Protein AF-A0A7W6ZXU0-F1 (afdb_monomer_lite)

Foldseek 3Di:
DAEAEDEPVPPDDPVVVVVCVVCVVVVDDYHYDYPVCCVVPVVVVVVVVVVVVVPPDD

InterPro domains:
  IPR007569 Domain of unknown function DUF559 [PF04480] (1-53)
  IPR011335 Restriction endonuclease type II-like [SSF52980] (2-53)
  IPR047216 Putative endonuclease DUF559, bacteria [PTHR38590] (1-55)

Sequence (58 aa):
MIVEVHGAQHAESATDRIRDEYFIDQGFRIFRVWNHEVVTNLDGVCLTILPELKNTGE

pLDDT: mean 83.64, std 12.73, range [43.41, 96.0]

Organism: NCBI:txid29450

Structure (mmCIF, N/CA/C/O backbone):
data_AF-A0A7W6ZXU0-F1
#
_entry.id   AF-A0A7W6ZXU0-F1
#
loop_
_atom_site.group_PDB
_atom_site.id
_atom_site.type_symbol
_atom_site.label_atom_id
_atom_site.label_alt_id
_atom_site.label_comp_id
_atom_site.label_asym_id
_atom_site.label_entity_id
_atom_site.label_seq_id
_atom_site.pdbx_PDB_ins_code
_atom_site.Cartn_x
_atom_site.Cartn_y
_atom_site.Cartn_z
_atom_site.occupancy
_atom_site.B_iso_or_equiv
_atom_site.auth_seq_id
_atom_site.auth_comp_id
_atom_site.auth_asym_id
_atom_site.auth_atom_id
_atom_site.pdbx_PDB_model_num
ATOM 1 N N . MET A 1 1 ? -4.205 -3.558 8.436 1.00 87.06 1 MET A N 1
ATOM 2 C CA . MET A 1 1 ? -4.179 -3.065 7.042 1.00 87.06 1 MET A CA 1
ATOM 3 C C . MET A 1 1 ? -3.487 -4.108 6.185 1.00 87.06 1 MET A C 1
ATOM 5 O O . MET A 1 1 ? -2.540 -4.714 6.668 1.00 87.06 1 MET A O 1
ATOM 9 N N . ILE A 1 2 ? -3.970 -4.329 4.968 1.00 91.44 2 ILE A N 1
ATOM 10 C CA . ILE A 1 2 ? -3.396 -5.231 3.966 1.00 91.44 2 ILE A CA 1
ATOM 11 C C . ILE A 1 2 ? -2.844 -4.359 2.837 1.00 91.44 2 ILE A C 1
ATOM 13 O O . ILE A 1 2 ? -3.526 -3.433 2.407 1.00 91.44 2 ILE A O 1
ATOM 17 N N . VAL A 1 3 ? -1.623 -4.637 2.377 1.00 90.81 3 VAL A N 1
ATOM 18 C CA . VAL A 1 3 ? -1.016 -3.955 1.226 1.00 90.81 3 VAL A CA 1
ATOM 19 C C . VAL A 1 3 ? -0.910 -4.948 0.075 1.00 90.81 3 VAL A C 1
ATOM 21 O O . VAL A 1 3 ? -0.268 -5.986 0.219 1.00 90.81 3 VAL A O 1
ATOM 24 N N . GLU A 1 4 ? -1.536 -4.638 -1.056 1.00 91.00 4 GLU A N 1
ATOM 25 C CA . GLU A 1 4 ? -1.501 -5.468 -2.261 1.00 91.00 4 GLU A CA 1
ATOM 26 C C . GLU A 1 4 ? -0.671 -4.803 -3.353 1.00 91.00 4 GLU A C 1
ATOM 28 O O . GLU A 1 4 ? -0.927 -3.658 -3.722 1.00 91.00 4 GLU A O 1
ATOM 33 N N . VAL A 1 5 ? 0.286 -5.540 -3.914 1.00 89.38 5 VAL A N 1
ATOM 34 C CA . VAL A 1 5 ? 1.064 -5.082 -5.068 1.00 89.38 5 VAL A CA 1
ATOM 35 C C . VAL A 1 5 ? 0.414 -5.611 -6.343 1.00 89.38 5 VAL A C 1
ATOM 37 O O . VAL A 1 5 ? 0.429 -6.812 -6.603 1.00 89.38 5 VAL A O 1
ATOM 40 N N . HIS A 1 6 ? -0.163 -4.712 -7.137 1.00 82.56 6 HIS A N 1
ATOM 41 C CA . HIS A 1 6 ? -0.857 -5.032 -8.382 1.00 82.56 6 HIS A CA 1
ATOM 42 C C . HIS A 1 6 ? 0.038 -4.783 -9.597 1.00 82.56 6 HIS A C 1
ATOM 44 O O . HIS A 1 6 ? 0.641 -3.720 -9.758 1.00 82.56 6 HIS A O 1
ATOM 50 N N . GLY A 1 7 ? 0.130 -5.781 -10.474 1.00 75.38 7 GLY A N 1
ATOM 51 C CA . GLY A 1 7 ? 0.733 -5.648 -11.800 1.00 75.38 7 GLY A CA 1
ATOM 52 C C . GLY A 1 7 ? -0.328 -5.346 -12.860 1.00 75.38 7 GLY A C 1
ATOM 53 O O . GLY A 1 7 ? -1.487 -5.710 -12.696 1.00 75.38 7 GLY A O 1
ATOM 54 N N . ALA A 1 8 ? 0.070 -4.754 -13.990 1.00 63.44 8 ALA A N 1
ATOM 55 C CA . ALA A 1 8 ? -0.832 -4.397 -15.097 1.00 63.44 8 ALA A CA 1
ATOM 56 C C . ALA A 1 8 ? -1.623 -5.580 -15.708 1.00 63.44 8 ALA A C 1
ATOM 58 O O . ALA A 1 8 ? -2.558 -5.363 -16.470 1.00 63.44 8 ALA A O 1
ATOM 59 N N . GLN A 1 9 ? -1.264 -6.825 -15.376 1.00 63.72 9 GLN A N 1
ATOM 60 C CA . GLN A 1 9 ? -1.960 -8.047 -15.802 1.00 63.72 9 GLN A CA 1
ATOM 61 C C . GLN A 1 9 ? -3.061 -8.516 -14.828 1.00 63.72 9 GLN A C 1
ATOM 63 O O . GLN A 1 9 ? -3.780 -9.453 -15.157 1.00 63.72 9 GLN A O 1
ATOM 68 N N . HIS A 1 10 ? -3.212 -7.878 -13.661 1.00 60.94 10 HIS A N 1
ATOM 69 C CA . HIS A 1 10 ? -4.182 -8.238 -12.612 1.00 60.94 10 HIS A CA 1
ATOM 70 C C . HIS A 1 10 ? -5.353 -7.248 -12.491 1.00 60.94 10 HIS A C 1
ATOM 72 O O . HIS A 1 10 ? -5.962 -7.110 -11.434 1.00 60.94 10 HIS A O 1
ATOM 78 N N . ALA A 1 11 ? -5.697 -6.563 -13.581 1.00 53.44 11 ALA A N 1
ATOM 79 C CA . ALA A 1 11 ? -6.903 -5.752 -13.618 1.00 53.44 11 ALA A CA 1
ATOM 80 C C . ALA A 1 11 ? -8.140 -6.670 -13.708 1.00 53.44 11 ALA A C 1
ATOM 82 O O . ALA A 1 11 ? -8.462 -7.184 -14.774 1.00 53.44 11 ALA A O 1
ATOM 83 N N . GLU A 1 12 ? -8.819 -6.848 -12.571 1.00 59.28 12 GLU A N 1
ATOM 84 C CA . GLU A 1 12 ? -10.238 -7.228 -12.467 1.0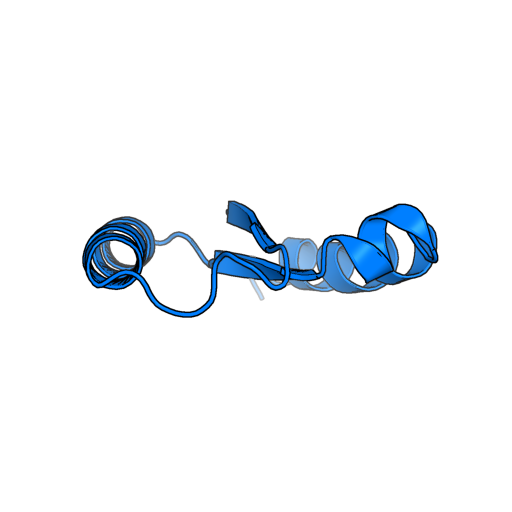0 59.28 12 GLU A CA 1
ATOM 85 C C . GLU A 1 12 ? -10.585 -8.725 -12.610 1.00 59.28 12 GLU A C 1
ATOM 87 O O . GLU A 1 12 ? -11.351 -9.136 -13.482 1.00 59.28 12 GLU A O 1
ATOM 92 N N . SER A 1 13 ? -10.113 -9.560 -11.675 1.00 65.06 13 SER A N 1
ATOM 93 C CA . SER A 1 13 ? -10.747 -10.866 -11.442 1.00 65.06 13 SER A CA 1
ATOM 94 C C . SER A 1 13 ? -11.933 -10.726 -10.481 1.00 65.06 13 SER A C 1
ATOM 96 O O . SER A 1 13 ? -11.811 -10.124 -9.417 1.00 65.06 13 SER A O 1
ATOM 98 N N . ALA A 1 14 ? -13.078 -11.349 -10.785 1.00 63.16 14 ALA A N 1
ATOM 99 C CA . ALA A 1 14 ? -14.235 -11.401 -9.877 1.00 63.16 14 ALA A CA 1
ATOM 100 C C . ALA A 1 14 ? -13.893 -12.005 -8.496 1.00 63.16 14 ALA A C 1
ATOM 102 O O . ALA A 1 14 ? -14.555 -11.712 -7.499 1.00 63.16 14 ALA A O 1
ATOM 103 N N . THR A 1 15 ? -12.834 -12.817 -8.424 1.00 68.44 15 THR A N 1
ATOM 104 C CA . THR A 1 1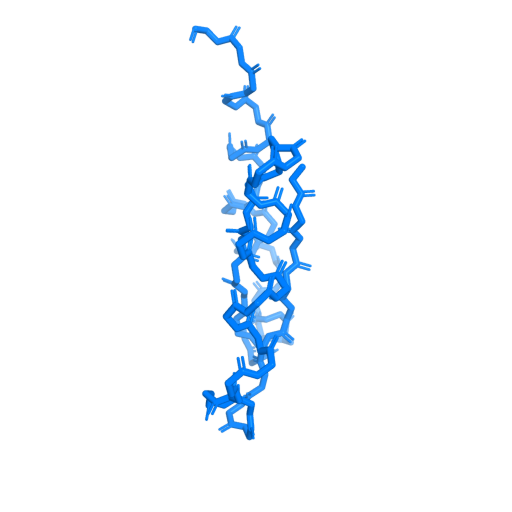5 ? -12.296 -13.377 -7.179 1.00 68.44 15 THR A CA 1
ATOM 105 C C . THR A 1 15 ? -11.706 -12.306 -6.258 1.00 68.44 15 THR A C 1
ATOM 107 O O . THR A 1 15 ? -11.787 -12.455 -5.039 1.00 68.44 15 THR A O 1
ATOM 110 N N . ASP A 1 16 ? -11.170 -11.210 -6.805 1.00 74.12 16 ASP A N 1
ATOM 111 C CA . ASP A 1 16 ? -10.613 -10.119 -5.998 1.00 74.12 16 ASP A CA 1
ATOM 112 C C . ASP A 1 16 ? -11.701 -9.404 -5.202 1.00 74.12 16 ASP A C 1
ATOM 114 O O . ASP A 1 16 ? -11.496 -9.084 -4.038 1.00 74.12 16 ASP A O 1
ATOM 118 N N . ARG A 1 17 ? -12.905 -9.264 -5.768 1.00 78.44 17 ARG A N 1
ATOM 119 C CA . ARG A 1 17 ? -14.018 -8.584 -5.093 1.00 78.44 17 ARG A CA 1
ATOM 120 C C . ARG A 1 17 ? -14.510 -9.336 -3.854 1.00 78.44 17 ARG A C 1
ATOM 122 O O . ARG A 1 17 ? -14.742 -8.719 -2.824 1.00 78.44 17 ARG A O 1
ATOM 129 N N . ILE A 1 18 ? -14.633 -10.663 -3.939 1.00 86.56 18 ILE A N 1
ATOM 130 C CA . ILE A 1 18 ? -15.070 -11.507 -2.808 1.00 86.56 18 ILE A CA 1
ATOM 131 C C . ILE A 1 18 ? -14.032 -11.472 -1.682 1.00 86.56 18 ILE A C 1
ATOM 133 O O . ILE A 1 18 ? -14.369 -11.404 -0.501 1.00 86.56 18 ILE A O 1
ATOM 137 N N . ARG A 1 19 ? -12.752 -11.519 -2.056 1.00 86.12 19 ARG A N 1
ATOM 138 C CA . ARG A 1 19 ? -11.637 -11.454 -1.115 1.00 86.12 19 ARG A CA 1
ATOM 139 C C . ARG A 1 19 ? -11.558 -10.087 -0.432 1.00 86.12 19 ARG A C 1
ATOM 141 O O . ARG A 1 19 ? -11.349 -10.033 0.778 1.00 86.12 19 ARG A O 1
ATOM 148 N N . ASP A 1 20 ? -11.781 -9.015 -1.186 1.00 88.06 20 ASP A N 1
ATOM 149 C CA . ASP A 1 20 ? -11.840 -7.656 -0.655 1.00 88.06 20 ASP A CA 1
ATOM 150 C C . ASP A 1 20 ? -12.965 -7.496 0.363 1.00 88.06 20 ASP A C 1
ATOM 152 O O . ASP A 1 20 ? -12.720 -7.026 1.472 1.00 88.06 20 ASP A O 1
ATOM 156 N N . GLU A 1 21 ? -14.178 -7.926 0.005 1.00 89.94 21 GLU A N 1
ATOM 157 C CA . GLU A 1 21 ? -15.350 -7.876 0.884 1.00 89.94 21 GLU A CA 1
ATOM 158 C C . GLU A 1 21 ? -15.093 -8.638 2.188 1.00 89.94 21 GLU A C 1
ATOM 160 O O . GLU A 1 21 ? -15.317 -8.095 3.266 1.00 89.94 21 GLU A O 1
ATOM 165 N N . TYR A 1 22 ? -14.515 -9.841 2.110 1.00 92.75 22 TYR A N 1
ATOM 166 C CA . TYR A 1 22 ? -14.154 -10.610 3.300 1.00 92.75 22 TYR A CA 1
ATOM 167 C C . TYR A 1 22 ? -13.180 -9.858 4.217 1.00 92.75 22 TYR A C 1
ATOM 169 O O . TYR A 1 22 ? -13.372 -9.816 5.431 1.00 92.75 22 TYR A O 1
ATOM 177 N N . PHE A 1 23 ? -12.127 -9.251 3.668 1.00 91.69 23 PHE A N 1
ATOM 178 C CA . PHE A 1 23 ? -11.154 -8.529 4.487 1.00 91.69 23 PHE A CA 1
ATOM 179 C C . PHE A 1 23 ? -11.723 -7.238 5.078 1.00 91.69 23 PHE A C 1
ATOM 181 O O . PHE A 1 23 ? -11.428 -6.925 6.234 1.00 91.69 23 PHE A O 1
ATOM 188 N N . ILE A 1 24 ? -12.563 -6.527 4.327 1.00 90.25 24 ILE A N 1
ATOM 189 C CA . ILE A 1 24 ? -13.264 -5.336 4.813 1.00 90.25 24 ILE A CA 1
ATOM 190 C C . ILE A 1 24 ? -14.200 -5.707 5.970 1.00 90.25 24 ILE A C 1
ATOM 192 O O . ILE A 1 24 ? -14.155 -5.046 7.008 1.00 90.25 24 ILE A O 1
ATOM 196 N N . ASP A 1 25 ? -14.961 -6.799 5.852 1.00 93.81 25 ASP A N 1
ATOM 197 C CA . ASP A 1 25 ? -15.854 -7.293 6.912 1.00 93.81 25 ASP A CA 1
ATOM 198 C C . ASP A 1 25 ? -15.098 -7.695 8.187 1.00 93.81 25 ASP A C 1
ATOM 200 O O . ASP A 1 25 ? -15.620 -7.586 9.296 1.00 93.81 25 ASP A O 1
ATOM 204 N N . GLN A 1 26 ? -13.842 -8.127 8.058 1.00 92.31 26 GLN A N 1
ATOM 205 C CA . GLN A 1 26 ? -12.955 -8.404 9.193 1.00 92.31 26 GLN A CA 1
ATOM 206 C C . GLN A 1 26 ? -12.288 -7.136 9.772 1.00 92.31 26 GLN A C 1
ATOM 208 O O . GLN A 1 26 ? -11.455 -7.231 10.674 1.00 92.31 26 GLN A O 1
ATOM 213 N N . GLY A 1 27 ? -12.631 -5.945 9.271 1.00 90.69 27 GLY A N 1
ATOM 214 C CA . GLY A 1 27 ? -12.095 -4.662 9.731 1.00 90.69 27 GLY A CA 1
ATOM 215 C C . GLY A 1 27 ? -10.729 -4.302 9.140 1.00 90.69 27 GLY A C 1
ATOM 216 O O . GLY A 1 27 ? -10.070 -3.369 9.611 1.00 90.69 27 GLY A O 1
ATOM 217 N N . PHE A 1 28 ? -10.268 -5.016 8.109 1.00 90.81 28 PHE A N 1
ATOM 218 C CA . PHE A 1 28 ? -9.039 -4.654 7.414 1.00 90.81 28 PHE A CA 1
ATOM 219 C C . PHE A 1 28 ? -9.301 -3.577 6.363 1.00 90.81 28 PHE A C 1
ATOM 221 O O . PHE A 1 28 ? -10.194 -3.669 5.531 1.00 90.81 28 PHE A O 1
ATOM 228 N N . ARG A 1 29 ? -8.424 -2.575 6.346 1.00 89.06 29 ARG A N 1
ATOM 229 C CA . ARG A 1 29 ? -8.268 -1.653 5.217 1.00 89.06 29 ARG A CA 1
ATOM 230 C C . ARG A 1 29 ? -7.323 -2.268 4.188 1.00 89.06 29 ARG A C 1
ATOM 232 O O . ARG A 1 29 ? -6.284 -2.801 4.590 1.00 89.06 29 ARG A O 1
ATOM 239 N N . ILE A 1 30 ? -7.662 -2.174 2.906 1.00 88.06 30 ILE A N 1
ATOM 240 C CA . ILE A 1 30 ? -6.851 -2.672 1.786 1.00 88.06 30 ILE A CA 1
ATOM 241 C C . ILE A 1 30 ? -6.232 -1.473 1.067 1.00 88.06 30 ILE A C 1
ATOM 243 O O . ILE A 1 30 ? -6.944 -0.558 0.663 1.00 88.06 30 ILE A O 1
ATOM 247 N N . PHE A 1 31 ? -4.911 -1.483 0.906 1.00 89.44 31 PHE A N 1
ATOM 248 C CA . PHE A 1 31 ? -4.149 -0.454 0.207 1.00 89.44 31 PHE A CA 1
ATOM 249 C C . PHE A 1 31 ? -3.446 -1.074 -1.002 1.00 89.44 31 PHE A C 1
ATOM 251 O O . PHE A 1 31 ? -2.700 -2.042 -0.855 1.00 89.44 31 PHE A O 1
ATOM 258 N N . ARG A 1 32 ? -3.690 -0.543 -2.202 1.00 89.00 32 ARG A N 1
ATOM 259 C CA . ARG A 1 32 ? -3.153 -1.096 -3.453 1.00 89.00 32 ARG A CA 1
ATOM 260 C C . ARG A 1 32 ? -2.012 -0.246 -3.977 1.00 89.00 32 ARG A C 1
ATOM 262 O O . ARG A 1 32 ? -2.144 0.968 -4.070 1.00 89.00 32 ARG A O 1
ATOM 269 N N . VAL A 1 33 ? -0.922 -0.904 -4.355 1.00 90.69 33 VAL A N 1
ATOM 270 C CA . VAL A 1 33 ? 0.273 -0.272 -4.914 1.00 90.69 33 VAL A CA 1
ATOM 271 C C . VAL A 1 33 ? 0.576 -0.873 -6.271 1.00 90.69 33 VAL A C 1
ATOM 273 O O . VAL A 1 33 ? 0.528 -2.090 -6.443 1.00 90.69 33 VAL A O 1
ATOM 276 N N . TRP A 1 34 ? 0.940 -0.040 -7.238 1.00 89.75 34 TRP A N 1
ATOM 277 C CA . TRP A 1 34 ? 1.409 -0.529 -8.525 1.00 89.75 34 TRP A CA 1
ATOM 278 C C . TRP A 1 34 ? 2.797 -1.149 -8.402 1.00 89.75 34 TRP A C 1
ATOM 280 O O . TRP A 1 34 ? 3.727 -0.528 -7.891 1.00 89.75 34 TRP A O 1
ATOM 290 N N . ASN A 1 35 ? 2.980 -2.347 -8.957 1.00 91.50 35 ASN A N 1
ATOM 291 C CA . ASN A 1 35 ? 4.277 -3.02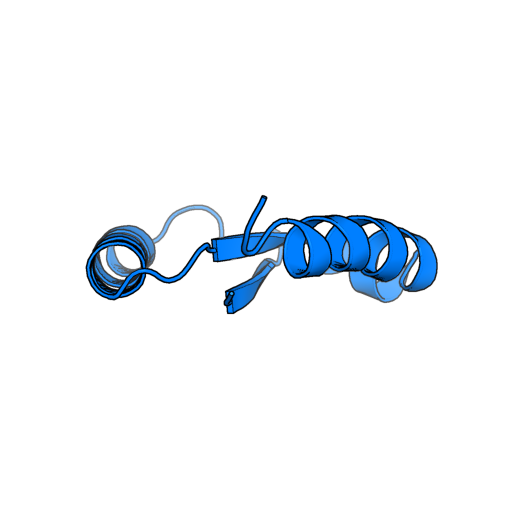8 -8.972 1.00 91.50 35 ASN A CA 1
ATOM 292 C C . ASN A 1 35 ? 5.383 -2.155 -9.584 1.00 91.50 35 ASN A C 1
ATOM 294 O O . ASN A 1 35 ? 6.507 -2.130 -9.094 1.00 91.50 35 ASN A O 1
ATOM 298 N N . HIS A 1 36 ? 5.051 -1.396 -10.632 1.00 91.19 36 HIS A N 1
ATOM 299 C CA . HIS A 1 36 ? 5.977 -0.441 -11.234 1.00 91.19 36 HIS A CA 1
ATOM 300 C C . HIS A 1 36 ? 6.468 0.607 -10.223 1.00 91.19 36 HIS A C 1
ATOM 302 O O . HIS A 1 36 ? 7.659 0.903 -10.192 1.00 91.19 36 HIS A O 1
ATOM 308 N N . GLU A 1 37 ? 5.586 1.148 -9.381 1.00 90.88 37 GLU A N 1
ATOM 309 C CA . GLU A 1 37 ? 5.952 2.146 -8.369 1.00 90.88 37 GLU A CA 1
ATOM 310 C C . GLU A 1 37 ? 6.788 1.538 -7.245 1.00 90.88 37 GLU A C 1
ATOM 312 O O . GLU A 1 37 ? 7.736 2.168 -6.795 1.00 90.88 37 GLU A O 1
ATOM 317 N N . VAL A 1 38 ? 6.520 0.291 -6.849 1.00 92.50 38 VAL A N 1
ATOM 318 C CA . VAL A 1 38 ? 7.371 -0.426 -5.881 1.00 92.50 38 VAL A CA 1
ATOM 319 C C . VAL A 1 38 ? 8.801 -0.566 -6.407 1.00 92.50 38 VAL A C 1
ATOM 321 O O . VAL A 1 38 ? 9.756 -0.358 -5.664 1.00 92.50 38 VAL A O 1
ATOM 324 N N . VAL A 1 39 ? 8.955 -0.898 -7.692 1.00 93.75 39 VAL A N 1
ATOM 325 C CA . VAL A 1 39 ? 10.271 -1.093 -8.320 1.00 93.75 39 VAL A CA 1
ATOM 326 C C . VAL A 1 39 ? 10.996 0.233 -8.566 1.00 93.75 39 VAL A C 1
ATOM 328 O O . VAL A 1 39 ? 12.217 0.287 -8.444 1.00 93.75 39 VAL A O 1
ATOM 331 N N . THR A 1 40 ? 10.274 1.296 -8.925 1.00 95.88 40 THR A N 1
ATOM 332 C CA . THR A 1 40 ? 10.880 2.569 -9.357 1.00 95.88 40 THR A CA 1
ATOM 333 C C . THR A 1 40 ? 10.941 3.640 -8.272 1.00 95.88 40 THR A C 1
ATOM 335 O O . THR A 1 40 ? 11.762 4.549 -8.370 1.00 95.88 40 THR A O 1
ATOM 338 N N . ASN A 1 41 ? 10.101 3.552 -7.240 1.00 95.44 41 ASN A N 1
ATOM 339 C CA . ASN A 1 41 ? 9.959 4.569 -6.201 1.00 95.44 41 ASN A CA 1
ATOM 340 C C . ASN A 1 41 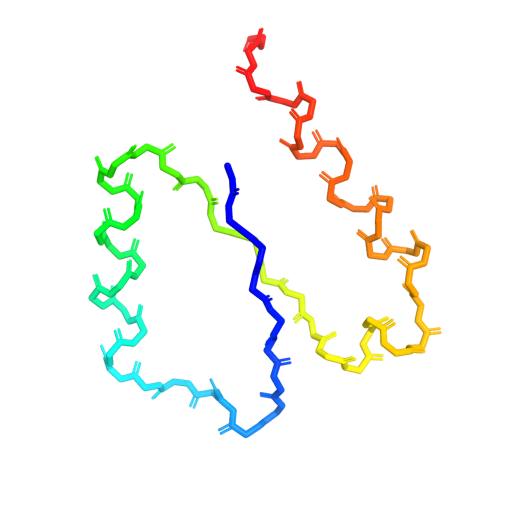? 9.484 3.962 -4.867 1.00 95.44 41 ASN A C 1
ATOM 342 O O . ASN A 1 41 ? 8.435 4.324 -4.324 1.00 95.44 41 ASN A O 1
ATOM 346 N N . LEU A 1 42 ? 10.272 3.031 -4.325 1.00 94.44 42 LEU A N 1
ATOM 347 C CA . LEU A 1 42 ? 9.939 2.347 -3.075 1.00 94.44 42 LEU A CA 1
ATOM 348 C C . LEU A 1 42 ? 9.740 3.321 -1.902 1.00 94.44 42 LEU A C 1
ATOM 350 O O . LEU A 1 42 ? 8.807 3.158 -1.117 1.00 94.44 42 LEU A O 1
ATOM 354 N N . ASP A 1 43 ? 10.579 4.352 -1.800 1.00 96.00 43 ASP A N 1
ATOM 355 C CA . ASP A 1 43 ? 10.482 5.343 -0.726 1.00 96.00 43 ASP A CA 1
ATOM 356 C C . ASP A 1 43 ? 9.157 6.114 -0.789 1.00 96.00 43 ASP A C 1
ATOM 358 O O . ASP A 1 43 ? 8.497 6.287 0.236 1.00 96.00 43 ASP A O 1
ATOM 362 N N . GLY A 1 44 ? 8.711 6.511 -1.986 1.00 94.75 44 GLY A N 1
ATOM 363 C CA . GLY A 1 44 ? 7.411 7.159 -2.179 1.00 94.75 44 GLY A CA 1
ATOM 364 C C . GLY A 1 44 ? 6.232 6.264 -1.785 1.00 94.75 44 GLY A C 1
ATOM 365 O O . GLY A 1 44 ? 5.289 6.721 -1.134 1.00 94.75 44 GLY A O 1
ATOM 366 N N . VAL A 1 45 ? 6.312 4.970 -2.104 1.00 94.12 45 VAL A N 1
ATOM 367 C CA . VAL A 1 45 ? 5.322 3.973 -1.670 1.00 94.12 45 VAL A CA 1
ATOM 368 C C . VAL A 1 45 ? 5.282 3.883 -0.141 1.00 94.12 45 VAL A C 1
ATOM 370 O O . VAL A 1 45 ? 4.212 4.001 0.460 1.00 94.12 45 VAL A O 1
ATOM 373 N N . CYS A 1 46 ? 6.439 3.744 0.511 1.00 93.38 46 CYS A N 1
ATOM 374 C CA . CYS A 1 46 ? 6.539 3.691 1.971 1.00 93.38 46 CYS A CA 1
ATOM 375 C C . CYS A 1 46 ? 5.986 4.960 2.634 1.00 93.38 46 CYS A C 1
ATOM 377 O O . CYS A 1 46 ? 5.236 4.871 3.608 1.00 93.38 46 CYS A O 1
ATOM 379 N N . LEU A 1 47 ? 6.298 6.137 2.087 1.00 94.00 47 LEU A N 1
ATOM 380 C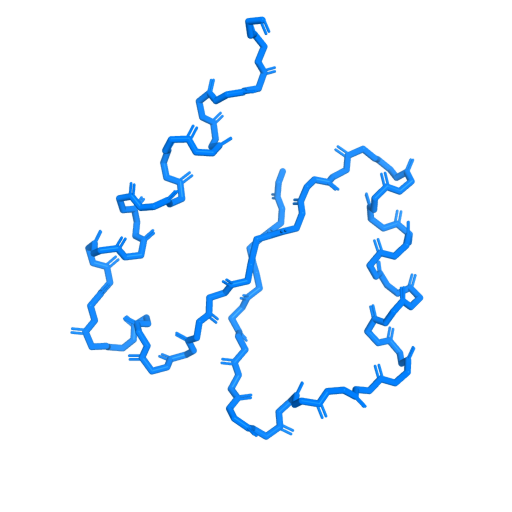 CA . LEU A 1 47 ? 5.800 7.421 2.585 1.00 94.00 47 LEU A CA 1
ATOM 381 C C . LEU A 1 47 ? 4.283 7.573 2.459 1.00 94.00 47 LEU A C 1
ATOM 383 O O . LEU A 1 47 ? 3.701 8.329 3.230 1.00 94.00 47 LEU A O 1
ATOM 387 N N . THR A 1 48 ? 3.646 6.848 1.542 1.00 90.81 48 THR A N 1
ATOM 388 C CA . THR A 1 48 ? 2.185 6.848 1.390 1.00 90.81 48 THR A CA 1
ATOM 389 C C . THR A 1 48 ? 1.518 5.840 2.331 1.00 90.81 48 THR A C 1
ATOM 391 O O . THR A 1 48 ? 0.467 6.116 2.899 1.00 90.81 48 THR A O 1
ATOM 394 N N . ILE A 1 49 ? 2.157 4.690 2.573 1.00 91.25 49 ILE A N 1
ATOM 395 C CA . ILE A 1 49 ? 1.659 3.644 3.484 1.00 91.25 49 ILE A CA 1
ATOM 396 C C . ILE A 1 49 ? 1.767 4.069 4.959 1.00 91.25 49 ILE A C 1
ATOM 398 O O . ILE A 1 49 ? 0.892 3.760 5.771 1.00 91.25 49 ILE A O 1
ATOM 402 N N . LEU A 1 50 ? 2.847 4.758 5.336 1.00 90.75 50 LEU A N 1
ATOM 403 C CA . LEU A 1 50 ? 3.127 5.110 6.733 1.00 90.75 50 LEU A CA 1
ATOM 404 C C . LEU A 1 50 ? 2.044 5.998 7.387 1.00 90.75 50 LEU A C 1
ATOM 406 O O . LEU A 1 50 ? 1.686 5.711 8.531 1.00 90.75 50 LEU A O 1
ATOM 410 N N . PRO A 1 51 ? 1.500 7.042 6.732 1.00 88.00 51 PRO A N 1
ATOM 411 C CA . PRO A 1 51 ? 0.367 7.808 7.253 1.00 88.00 51 PRO A CA 1
ATOM 412 C C . PRO A 1 51 ? -0.895 6.960 7.450 1.00 88.00 51 PRO A C 1
ATOM 414 O O . PRO A 1 51 ? -1.543 7.062 8.490 1.00 88.00 51 PRO A O 1
ATOM 417 N N . GLU A 1 52 ? -1.204 6.063 6.511 1.00 85.81 52 GLU A N 1
ATOM 418 C CA . GLU A 1 52 ? -2.384 5.191 6.591 1.00 85.81 52 GLU A CA 1
ATOM 419 C C . GLU A 1 52 ? -2.338 4.244 7.797 1.00 85.81 52 GLU A C 1
ATOM 421 O O . GLU A 1 52 ? -3.362 3.991 8.445 1.00 85.81 52 GLU A O 1
ATOM 426 N N . LEU A 1 53 ? -1.137 3.767 8.147 1.00 84.44 53 LEU A N 1
ATOM 427 C CA . LEU A 1 53 ? -0.898 2.990 9.364 1.00 84.44 53 LEU A CA 1
ATOM 428 C C . LEU A 1 53 ? -1.059 3.813 10.642 1.00 84.44 53 LEU A C 1
ATOM 430 O O . LEU A 1 53 ? -1.466 3.258 11.654 1.00 84.44 53 LEU A O 1
ATOM 434 N N . LYS A 1 54 ? -0.733 5.108 10.617 1.00 82.19 54 LYS A N 1
ATOM 435 C CA . LYS A 1 54 ? -0.823 5.981 11.797 1.00 82.19 54 LYS A CA 1
ATOM 436 C C . LYS A 1 54 ? -2.253 6.439 12.088 1.00 82.19 54 LYS A C 1
ATOM 438 O O . LYS A 1 54 ? -2.578 6.651 13.248 1.00 82.19 54 LYS A O 1
ATOM 443 N N . ASN A 1 55 ? -3.123 6.484 11.079 1.00 68.31 55 ASN A N 1
ATOM 444 C CA . ASN A 1 55 ? -4.547 6.823 11.212 1.00 68.31 55 ASN A CA 1
ATOM 445 C C . ASN A 1 55 ? -5.423 5.709 11.841 1.00 68.31 55 ASN A C 1
ATOM 447 O O . ASN A 1 55 ? 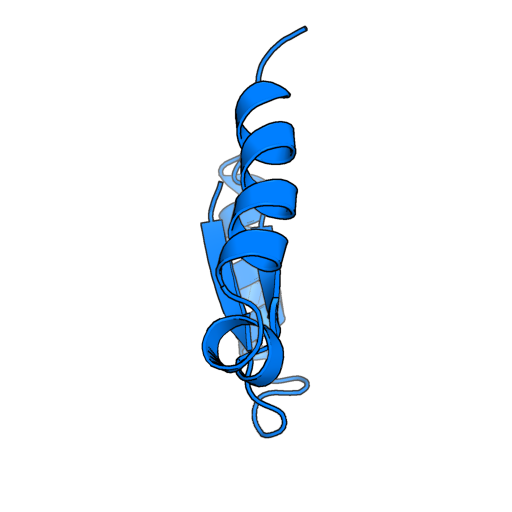-6.631 5.679 11.634 1.00 68.31 55 ASN A O 1
ATOM 451 N N . THR A 1 56 ? -4.858 4.754 12.589 1.00 62.66 56 THR A N 1
ATOM 452 C CA . THR A 1 56 ? -5.624 3.664 13.235 1.00 62.66 56 THR A CA 1
ATOM 453 C C . THR A 1 56 ? -6.345 4.038 14.539 1.00 62.66 56 THR A C 1
ATOM 455 O O . THR A 1 56 ? -6.837 3.131 15.206 1.00 62.66 56 THR A O 1
ATOM 458 N N . GLY A 1 57 ? -6.446 5.313 14.929 1.00 58.84 57 GLY A N 1
ATOM 459 C CA . GLY A 1 57 ? -7.216 5.667 16.129 1.00 58.84 57 GLY A CA 1
ATOM 460 C C . GLY A 1 57 ? -7.003 7.071 16.684 1.00 58.84 57 GLY A C 1
ATOM 461 O O . GLY A 1 57 ? -6.575 7.193 17.829 1.00 58.84 57 GLY A O 1
ATOM 462 N N . GLU A 1 58 ? -7.356 8.095 15.907 1.00 43.41 58 GLU A N 1
ATOM 463 C CA . GLU A 1 58 ? -7.899 9.344 16.469 1.00 43.41 58 GLU A CA 1
ATOM 464 C C . GLU A 1 58 ? -9.398 9.420 16.170 1.00 43.41 58 GLU A C 1
ATOM 466 O O . GLU A 1 58 ? -9.792 9.005 15.053 1.00 43.41 58 GLU A O 1
#

Secondary structure (DSSP, 8-state):
-EEEEE-TT-S--HHHHHHHHHHHHTT--EEEEEHHHHHH-HHHHHHHHHHHHHTS--

Radius of gyration: 12.77 Å; chains: 1; bounding box: 27×23×32 Å